Protein AF-A0A4Q2XJ49-F1 (afdb_monomer_lite)

Secondary structure (DSSP, 8-state):
---S-TTS-EEEEEEEETTEEEEEEEEEHHHHHHHHHTS-HHHHHHHHHHHHHH--HHHHHHHHHH-SSGGGGGSB-TTT--BGGG-SEEEEEEEE-TTS-B--SS-SEEEEHHHHHHHHHTS-HHHHHHHHHHHHHHS---SS----TTT-

Sequence (152 aa):
MPLLEVAAPWLVNKEIVRGECVLEYAICQPCRDDVTDRLSEESKESVRNFLEQEIDWEARMKEFMLAHELTDRFRACIACQTPREELTGFGLSALFDPGGGVVEGPLPLLICQPCIGRMTAQLSEKSRAVWRKFLEDHFEGPPGDSGLPGLM

Structure (mmCIF, N/CA/C/O backbone):
data_AF-A0A4Q2XJ49-F1
#
_entry.id   AF-A0A4Q2XJ49-F1
#
loop_
_atom_site.group_PDB
_atom_site.id
_atom_site.type_symbol
_atom_site.label_atom_id
_atom_site.label_alt_id
_atom_site.label_comp_id
_atom_site.label_asym_id
_atom_site.label_entity_id
_atom_site.label_seq_id
_atom_site.pdbx_PDB_ins_code
_atom_site.Cartn_x
_atom_site.Cartn_y
_atom_site.Cartn_z
_atom_site.occupancy
_atom_site.B_iso_or_equiv
_atom_site.auth_seq_id
_atom_site.auth_comp_id
_atom_site.auth_asym_id
_atom_site.auth_atom_id
_atom_site.pdbx_PDB_model_num
ATOM 1 N N . MET A 1 1 ? 5.842 -4.487 -23.781 1.00 45.25 1 MET A N 1
ATOM 2 C CA . MET A 1 1 ? 6.595 -3.337 -23.240 1.00 45.25 1 MET A CA 1
ATOM 3 C C . MET A 1 1 ? 7.592 -3.890 -22.225 1.00 45.25 1 MET A C 1
ATOM 5 O O . MET A 1 1 ? 7.131 -4.492 -21.264 1.00 45.25 1 MET A O 1
ATOM 9 N N . PRO A 1 2 ? 8.913 -3.863 -22.476 1.00 44.69 2 PRO A N 1
ATOM 10 C CA . PRO A 1 2 ? 9.874 -4.465 -21.557 1.00 44.69 2 PRO A CA 1
ATOM 11 C C . PRO A 1 2 ? 10.042 -3.574 -20.321 1.00 44.69 2 PRO A C 1
ATOM 13 O O . PRO A 1 2 ? 10.144 -2.355 -20.435 1.00 44.69 2 PRO A O 1
ATOM 16 N N . LEU A 1 3 ? 10.016 -4.204 -19.151 1.00 48.81 3 LEU A N 1
ATOM 17 C CA . LEU A 1 3 ? 10.170 -3.584 -17.838 1.00 48.81 3 LEU A CA 1
ATOM 18 C C . LEU A 1 3 ? 11.528 -2.861 -17.770 1.00 48.81 3 LEU A C 1
ATOM 20 O O . LEU A 1 3 ? 12.563 -3.486 -17.988 1.00 48.81 3 LEU A O 1
ATOM 24 N N . LEU A 1 4 ? 11.506 -1.545 -17.528 1.00 54.06 4 LEU A N 1
ATOM 25 C CA . LEU A 1 4 ? 12.652 -0.641 -17.715 1.00 54.06 4 LEU A CA 1
ATOM 26 C C . LEU A 1 4 ? 13.864 -0.949 -16.818 1.00 54.06 4 LEU A C 1
ATOM 28 O O . LEU A 1 4 ? 14.978 -0.637 -17.221 1.00 54.06 4 LEU A O 1
ATOM 32 N N . GLU A 1 5 ? 13.691 -1.634 -15.684 1.00 55.44 5 GLU A N 1
ATOM 33 C CA . GLU A 1 5 ? 14.800 -2.163 -14.882 1.00 55.44 5 GLU A CA 1
ATOM 34 C C . GLU A 1 5 ? 14.411 -3.475 -14.189 1.00 55.44 5 GLU A C 1
ATOM 36 O O . GLU A 1 5 ? 13.520 -3.522 -13.346 1.00 55.44 5 GLU A O 1
ATOM 41 N N . VAL A 1 6 ? 15.122 -4.555 -14.521 1.00 56.50 6 VAL A N 1
ATOM 42 C CA . VAL A 1 6 ? 14.905 -5.913 -13.980 1.00 56.50 6 VAL A CA 1
ATOM 43 C C . VAL A 1 6 ? 15.358 -6.033 -12.509 1.00 56.50 6 VAL A C 1
ATOM 45 O O . VAL A 1 6 ? 15.079 -7.030 -11.856 1.00 56.50 6 VAL A O 1
ATOM 48 N N . ALA A 1 7 ? 16.028 -5.010 -11.963 1.00 64.31 7 ALA A N 1
ATOM 49 C CA . ALA A 1 7 ? 16.643 -5.019 -10.633 1.00 64.31 7 ALA A CA 1
ATOM 50 C C . ALA A 1 7 ? 15.936 -4.133 -9.584 1.00 64.31 7 ALA A C 1
ATOM 52 O O . ALA A 1 7 ? 16.468 -3.956 -8.489 1.00 64.31 7 ALA A O 1
ATOM 53 N N . ALA A 1 8 ? 14.762 -3.571 -9.888 1.00 77.31 8 ALA A N 1
ATOM 54 C CA . ALA A 1 8 ? 14.005 -2.743 -8.947 1.00 77.31 8 ALA A CA 1
ATOM 55 C C . ALA A 1 8 ? 12.923 -3.552 -8.202 1.00 77.31 8 ALA A C 1
ATOM 57 O O . ALA A 1 8 ? 12.367 -4.485 -8.784 1.00 77.31 8 ALA A O 1
ATOM 58 N N . PRO A 1 9 ? 12.578 -3.199 -6.948 1.00 86.75 9 PRO A N 1
ATOM 59 C CA . PRO A 1 9 ? 11.399 -3.737 -6.279 1.00 86.75 9 PRO A CA 1
ATOM 60 C C . PRO A 1 9 ? 10.095 -3.394 -7.016 1.00 86.75 9 PRO A C 1
ATOM 62 O O . PRO A 1 9 ? 9.974 -2.335 -7.641 1.00 86.75 9 PRO A O 1
ATOM 65 N N . TRP A 1 10 ? 9.100 -4.268 -6.890 1.00 89.88 10 TRP A N 1
ATOM 66 C CA . TRP A 1 10 ? 7.802 -4.179 -7.557 1.00 89.88 10 TRP A CA 1
ATOM 67 C C . TRP A 1 10 ? 6.679 -4.060 -6.539 1.00 89.88 10 TRP A C 1
ATOM 69 O O . TRP A 1 10 ? 6.501 -4.943 -5.705 1.00 89.88 10 TRP A O 1
ATOM 79 N N . LEU A 1 11 ? 5.891 -2.992 -6.611 1.00 90.81 11 LEU A N 1
ATOM 80 C CA . LEU A 1 11 ? 4.656 -2.887 -5.844 1.00 90.81 11 LEU A CA 1
ATOM 81 C C . LEU A 1 11 ? 3.517 -3.486 -6.671 1.00 90.81 11 LEU A C 1
ATOM 83 O O . LEU A 1 11 ? 3.190 -2.973 -7.739 1.00 90.81 11 LEU A O 1
ATOM 87 N N . VAL A 1 12 ? 2.909 -4.552 -6.167 1.00 91.88 12 VAL A N 1
ATOM 88 C CA . VAL A 1 12 ? 1.727 -5.182 -6.755 1.00 91.88 12 VAL A CA 1
ATOM 89 C C . VAL A 1 12 ? 0.502 -4.726 -5.980 1.00 91.88 12 VAL A C 1
ATOM 91 O O . VAL A 1 12 ? 0.463 -4.857 -4.753 1.00 91.88 12 VAL A O 1
ATOM 94 N N . ASN A 1 13 ? -0.488 -4.207 -6.702 1.00 91.50 13 ASN A N 1
ATOM 95 C CA . ASN A 1 13 ? -1.783 -3.831 -6.156 1.00 91.50 13 ASN A CA 1
ATOM 96 C C . ASN A 1 13 ? -2.892 -4.661 -6.798 1.00 91.50 13 ASN A C 1
ATOM 98 O O . ASN A 1 13 ? -2.888 -4.883 -8.010 1.00 91.50 13 ASN A O 1
ATOM 102 N N . LYS A 1 14 ? -3.848 -5.091 -5.976 1.00 92.19 14 LYS A N 1
ATOM 103 C CA . LYS A 1 14 ? -5.096 -5.723 -6.413 1.00 92.19 14 LYS A CA 1
ATOM 104 C C . LYS A 1 14 ? -6.266 -4.998 -5.776 1.00 92.19 14 LYS A C 1
ATOM 106 O O . LYS A 1 14 ? -6.320 -4.910 -4.554 1.00 92.19 14 LYS A O 1
ATOM 111 N N . GLU A 1 15 ? -7.219 -4.569 -6.583 1.00 91.00 15 GLU A N 1
ATOM 112 C CA . GLU A 1 15 ? -8.482 -4.006 -6.123 1.00 91.00 15 GLU A CA 1
ATOM 113 C C . GLU A 1 15 ? -9.570 -5.069 -6.223 1.00 91.00 15 GLU A C 1
ATOM 115 O O . GLU A 1 15 ? -9.828 -5.623 -7.296 1.00 91.00 15 GLU A O 1
ATOM 120 N N . ILE A 1 16 ? -10.203 -5.369 -5.091 1.00 92.19 16 ILE A N 1
ATOM 121 C CA . ILE A 1 16 ? -11.263 -6.366 -4.985 1.00 92.19 16 ILE A CA 1
ATOM 122 C C . ILE A 1 16 ? -12.566 -5.654 -4.647 1.00 92.19 16 ILE A C 1
ATOM 124 O O . ILE A 1 16 ? -12.637 -4.925 -3.660 1.00 92.19 16 ILE A O 1
ATOM 128 N N . VAL A 1 17 ? -13.614 -5.901 -5.431 1.00 91.25 17 VAL A N 1
ATOM 129 C CA . VAL A 1 17 ? -14.963 -5.362 -5.224 1.00 91.25 17 VAL A CA 1
ATOM 130 C C . VAL A 1 17 ? -15.960 -6.509 -5.287 1.00 91.25 17 VAL A C 1
ATOM 132 O O . VAL A 1 17 ? -15.991 -7.270 -6.247 1.00 91.25 17 VAL A O 1
ATOM 135 N N . ARG A 1 18 ? -16.778 -6.657 -4.240 1.00 89.38 18 ARG A N 1
ATOM 136 C CA . ARG A 1 18 ? -17.800 -7.712 -4.101 1.00 89.38 18 ARG A CA 1
ATOM 137 C C . ARG A 1 18 ? -17.261 -9.128 -4.361 1.00 89.38 18 ARG A C 1
ATOM 139 O O . ARG A 1 18 ? -17.978 -9.986 -4.860 1.00 89.38 18 ARG A O 1
ATOM 146 N N . GLY A 1 19 ? -16.003 -9.364 -3.987 1.00 87.12 19 GLY A N 1
ATOM 147 C CA . GLY A 1 19 ? -15.325 -10.653 -4.140 1.00 87.12 19 GLY A CA 1
ATOM 148 C C . GLY A 1 19 ? -14.604 -10.858 -5.475 1.00 87.12 19 GLY A C 1
ATOM 149 O O . GLY A 1 19 ? -13.897 -11.853 -5.608 1.00 87.12 19 GLY A O 1
ATOM 150 N N . GLU A 1 20 ? -14.711 -9.930 -6.427 1.00 89.00 20 GLU A N 1
ATOM 151 C CA . GLU A 1 20 ? -14.029 -10.011 -7.723 1.00 89.00 20 GLU A CA 1
ATOM 152 C C . GLU A 1 20 ? -12.822 -9.073 -7.777 1.00 89.00 20 GLU A C 1
ATOM 154 O O . GLU A 1 20 ? -12.888 -7.941 -7.301 1.00 89.00 20 GLU A O 1
ATOM 159 N N . CYS A 1 21 ? -11.714 -9.539 -8.360 1.00 89.94 21 CYS A N 1
ATOM 160 C CA . CYS A 1 21 ? -10.559 -8.691 -8.650 1.00 89.94 21 CYS A CA 1
ATOM 161 C C . CYS A 1 21 ? -10.869 -7.861 -9.900 1.00 89.94 21 CYS A C 1
ATOM 163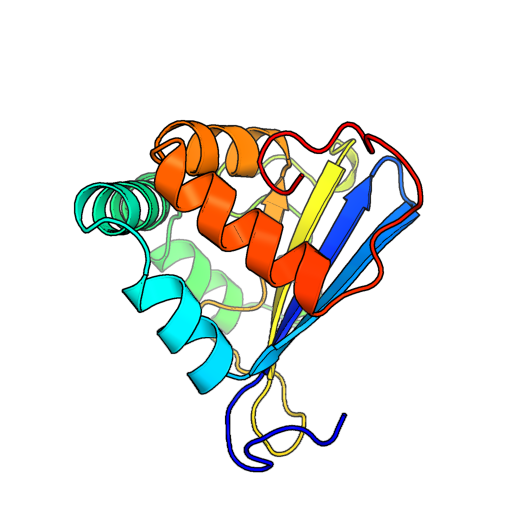 O O . CYS A 1 21 ? -10.937 -8.413 -10.998 1.00 89.94 21 CYS A O 1
ATOM 165 N N . VAL A 1 22 ? -11.089 -6.559 -9.725 1.00 87.31 22 VAL A N 1
ATOM 166 C CA . VAL A 1 22 ? -11.496 -5.651 -10.811 1.00 87.31 22 VAL A CA 1
ATOM 167 C C . VAL A 1 22 ? -10.313 -4.944 -11.462 1.00 87.31 22 VAL A C 1
ATOM 169 O O . VAL A 1 22 ? -10.416 -4.500 -12.602 1.00 87.31 22 VAL A O 1
ATOM 172 N N . LEU A 1 23 ? -9.189 -4.843 -10.752 1.00 85.81 23 LEU A N 1
ATOM 173 C CA . LEU A 1 23 ? -7.953 -4.266 -11.260 1.00 85.81 23 LEU A CA 1
ATOM 174 C C . LEU A 1 23 ? -6.764 -4.918 -10.552 1.00 85.81 23 LEU A C 1
ATOM 176 O O . LEU A 1 23 ? -6.732 -5.005 -9.326 1.00 85.81 23 LEU A O 1
ATOM 180 N N . GLU A 1 24 ? -5.770 -5.342 -11.323 1.00 89.38 24 GLU A N 1
ATOM 181 C CA . GLU A 1 24 ? -4.490 -5.815 -10.810 1.00 89.38 24 GLU A CA 1
ATOM 182 C C . GLU A 1 24 ? -3.370 -5.206 -11.641 1.00 89.38 24 GLU A C 1
ATOM 184 O O . GLU A 1 24 ? -3.383 -5.284 -12.869 1.00 89.38 24 GLU A O 1
ATOM 189 N N . TYR A 1 25 ? -2.396 -4.599 -10.972 1.00 87.88 25 TYR A N 1
ATOM 190 C CA . TYR A 1 25 ? -1.237 -4.024 -11.638 1.00 87.88 25 TYR A CA 1
ATOM 191 C C . TYR A 1 25 ? 0.015 -4.136 -10.777 1.00 87.88 25 TYR A C 1
ATOM 193 O O . TYR A 1 25 ? -0.035 -4.154 -9.546 1.00 87.88 25 TYR A O 1
ATOM 201 N N . ALA A 1 26 ? 1.159 -4.176 -11.453 1.00 89.69 26 ALA A N 1
ATOM 202 C CA . ALA A 1 26 ? 2.473 -4.119 -10.838 1.00 89.69 26 ALA A CA 1
ATOM 203 C C . ALA A 1 26 ? 3.204 -2.875 -11.340 1.00 89.69 26 ALA A C 1
ATOM 205 O O . ALA A 1 26 ? 3.259 -2.621 -12.543 1.00 89.69 26 ALA A O 1
ATOM 206 N N . ILE A 1 27 ? 3.778 -2.107 -10.418 1.00 88.62 27 ILE A N 1
ATOM 207 C CA . ILE A 1 27 ? 4.557 -0.909 -10.723 1.00 88.62 27 ILE A CA 1
ATOM 208 C C . ILE A 1 27 ? 5.976 -1.060 -10.175 1.00 88.62 27 ILE A C 1
ATOM 210 O O . ILE A 1 27 ? 6.176 -1.430 -9.017 1.00 88.62 27 ILE A O 1
ATOM 214 N N . CYS A 1 28 ? 6.967 -0.782 -11.022 1.00 88.94 28 CYS A N 1
ATOM 215 C CA . CYS A 1 28 ? 8.370 -0.770 -10.621 1.00 88.94 28 CYS A CA 1
ATOM 216 C C . CYS A 1 28 ? 8.642 0.412 -9.681 1.00 88.94 28 CYS A C 1
ATOM 218 O O . CYS A 1 28 ? 8.004 1.456 -9.823 1.00 88.94 28 CYS A O 1
ATOM 220 N N . GLN A 1 29 ? 9.592 0.296 -8.752 1.00 86.12 29 GLN A N 1
ATOM 221 C CA . GLN A 1 29 ? 9.934 1.412 -7.865 1.00 86.12 29 GLN A CA 1
ATOM 222 C C . GLN A 1 29 ? 10.267 2.714 -8.634 1.00 86.12 29 GLN A C 1
ATOM 224 O O . GLN A 1 29 ? 9.614 3.712 -8.343 1.00 86.12 29 GLN A O 1
ATOM 229 N N . PRO A 1 30 ? 11.137 2.729 -9.668 1.00 86.94 30 PRO A N 1
ATOM 230 C CA . PRO A 1 30 ? 11.384 3.939 -10.464 1.00 86.94 30 PRO A CA 1
ATOM 231 C C . PRO A 1 30 ? 10.120 4.534 -11.100 1.00 86.94 30 PRO A C 1
ATOM 233 O O . PRO A 1 30 ? 9.932 5.745 -11.122 1.00 86.94 30 PRO A O 1
ATOM 236 N N . CYS A 1 31 ? 9.224 3.673 -11.586 1.00 86.88 31 CYS A N 1
ATOM 237 C CA . CYS A 1 31 ? 7.957 4.056 -12.196 1.00 86.88 31 CYS A CA 1
ATOM 238 C C . CYS A 1 31 ? 7.045 4.733 -11.161 1.00 86.88 31 CYS A C 1
ATOM 240 O O . CYS A 1 31 ? 6.400 5.738 -11.442 1.00 86.88 31 CYS A O 1
ATOM 242 N N . ARG A 1 32 ? 6.997 4.183 -9.941 1.00 85.62 32 ARG A N 1
ATOM 243 C CA . ARG A 1 32 ? 6.237 4.749 -8.822 1.00 85.62 32 ARG A CA 1
ATOM 244 C C . ARG A 1 32 ? 6.821 6.083 -8.381 1.00 85.62 32 ARG A C 1
ATOM 246 O O . ARG A 1 32 ? 6.056 7.002 -8.092 1.00 85.62 32 ARG A O 1
ATOM 253 N N . ASP A 1 33 ? 8.141 6.172 -8.315 1.00 86.44 33 ASP A N 1
ATOM 254 C CA . ASP A 1 33 ? 8.845 7.371 -7.879 1.00 86.44 33 ASP A CA 1
ATOM 255 C C . ASP A 1 33 ? 8.626 8.513 -8.897 1.00 86.44 33 ASP A C 1
ATOM 257 O O . ASP A 1 33 ? 8.225 9.596 -8.482 1.00 86.44 33 ASP A O 1
ATOM 261 N N . ASP A 1 34 ? 8.689 8.250 -10.213 1.00 87.38 34 ASP A N 1
ATOM 262 C CA . ASP A 1 34 ? 8.349 9.233 -11.268 1.00 87.38 34 ASP A CA 1
ATOM 263 C C . ASP A 1 34 ? 6.922 9.785 -11.128 1.00 87.38 34 ASP A C 1
ATOM 265 O O . ASP A 1 34 ? 6.686 10.997 -11.157 1.00 87.38 34 ASP A O 1
ATOM 269 N N . VAL A 1 35 ? 5.943 8.899 -10.926 1.00 84.44 35 VAL A N 1
ATOM 270 C CA . VAL A 1 35 ? 4.547 9.317 -10.741 1.00 84.44 35 VAL A CA 1
ATOM 271 C C . VAL A 1 35 ? 4.389 10.116 -9.452 1.00 84.44 35 VAL A C 1
ATOM 273 O O . VAL A 1 35 ? 3.686 11.128 -9.441 1.00 84.44 35 VAL A O 1
ATOM 276 N N . THR A 1 36 ? 5.058 9.688 -8.380 1.00 84.31 36 THR A N 1
ATOM 277 C CA . THR A 1 36 ? 5.034 10.371 -7.083 1.00 84.31 36 THR A CA 1
ATOM 278 C C . THR A 1 36 ? 5.637 11.767 -7.195 1.00 84.31 36 THR A C 1
ATOM 280 O O . THR A 1 36 ? 5.045 12.717 -6.689 1.00 84.31 36 THR A O 1
ATOM 283 N N . ASP A 1 37 ? 6.745 11.936 -7.914 1.00 87.25 37 ASP A N 1
ATOM 284 C CA . ASP A 1 37 ? 7.408 13.227 -8.117 1.00 87.25 37 ASP A CA 1
ATOM 285 C C . ASP A 1 37 ? 6.540 14.244 -8.861 1.00 87.25 37 ASP A C 1
ATOM 287 O O . ASP A 1 37 ? 6.668 15.451 -8.651 1.00 87.25 37 ASP A O 1
ATOM 291 N N . ARG A 1 38 ? 5.593 13.764 -9.670 1.00 86.69 38 ARG A N 1
ATOM 292 C CA . ARG A 1 38 ? 4.617 14.590 -10.390 1.00 86.69 38 ARG A CA 1
ATOM 293 C C . ARG A 1 38 ? 3.418 15.014 -9.529 1.00 86.69 38 ARG A C 1
ATOM 295 O O . ARG A 1 38 ? 2.643 15.871 -9.969 1.00 86.69 38 ARG A O 1
AT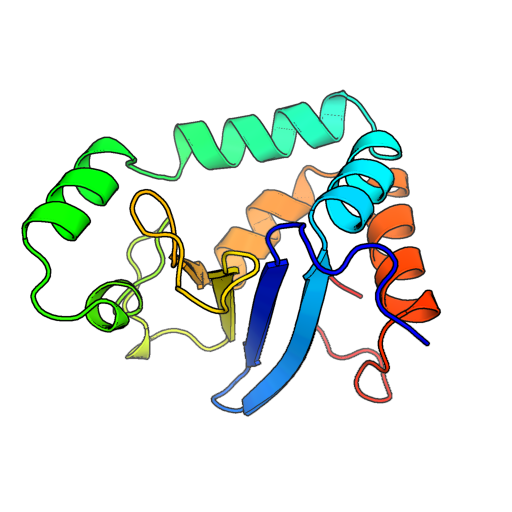OM 302 N N . LEU A 1 39 ? 3.246 14.442 -8.333 1.00 85.38 39 LEU A N 1
ATOM 303 C CA . LEU A 1 39 ? 2.229 14.865 -7.363 1.00 85.38 39 LEU A CA 1
ATOM 304 C C . LEU A 1 39 ? 2.638 16.178 -6.686 1.00 85.38 39 LEU A C 1
ATOM 306 O O . LEU A 1 39 ? 3.822 16.469 -6.528 1.00 85.38 39 LEU A O 1
ATOM 310 N N . SER A 1 40 ? 1.657 16.975 -6.250 1.00 86.75 40 SER A N 1
ATOM 311 C CA . SER A 1 40 ? 1.961 18.158 -5.435 1.00 86.75 40 SER A CA 1
ATOM 312 C C . SER A 1 40 ? 2.517 17.763 -4.063 1.00 86.75 40 SER A C 1
ATOM 314 O O . SER A 1 40 ? 2.114 16.744 -3.501 1.00 86.75 40 SER A O 1
ATOM 316 N N . GLU A 1 41 ? 3.387 18.601 -3.492 1.00 87.56 41 GLU A N 1
ATOM 317 C CA . GLU A 1 41 ? 3.927 18.388 -2.138 1.00 87.56 41 GLU A CA 1
ATOM 318 C C . GLU A 1 41 ? 2.816 18.268 -1.088 1.00 87.56 41 GLU A C 1
ATOM 320 O O . GLU A 1 41 ? 2.849 17.360 -0.267 1.00 87.56 41 GLU A O 1
ATOM 325 N N . GLU A 1 42 ? 1.765 19.086 -1.198 1.00 85.94 42 GLU A N 1
ATOM 326 C CA . GLU A 1 42 ? 0.569 18.992 -0.350 1.00 85.94 42 GLU A CA 1
ATOM 327 C C . GLU A 1 42 ? -0.092 17.607 -0.435 1.00 85.94 42 GLU A C 1
ATOM 329 O O . GLU A 1 42 ? -0.434 17.014 0.579 1.00 85.94 42 GLU A O 1
ATOM 334 N N . SER A 1 43 ? -0.218 17.036 -1.638 1.00 84.62 43 SER A N 1
ATOM 335 C CA . SER A 1 43 ? -0.785 15.692 -1.808 1.00 84.62 43 SER A CA 1
ATOM 336 C C . SER A 1 43 ? 0.115 14.600 -1.226 1.00 84.62 43 SER A C 1
ATOM 338 O O . SER A 1 43 ? -0.394 13.646 -0.638 1.00 84.62 43 SER A O 1
ATOM 340 N N . LYS A 1 44 ? 1.442 14.734 -1.361 1.00 85.94 44 LYS A N 1
ATOM 341 C CA . LYS A 1 44 ? 2.407 13.819 -0.728 1.00 85.94 44 LYS A CA 1
ATOM 342 C C . LYS A 1 44 ? 2.300 13.887 0.797 1.00 85.94 44 LYS A C 1
ATOM 344 O O . LYS A 1 44 ? 2.328 12.850 1.459 1.00 85.94 44 LYS A O 1
ATOM 349 N N . GLU A 1 45 ? 2.156 15.090 1.345 1.00 88.50 45 GLU A N 1
ATOM 350 C CA . GLU A 1 45 ? 1.980 15.329 2.776 1.00 88.50 45 GLU A CA 1
ATOM 351 C C . GLU A 1 45 ? 0.652 14.756 3.287 1.00 88.50 45 GLU A C 1
ATOM 353 O O . GLU A 1 45 ? 0.652 14.043 4.285 1.00 88.50 45 GLU A O 1
ATOM 358 N N . SER A 1 46 ? -0.460 14.949 2.572 1.00 87.31 46 SER A N 1
ATOM 359 C CA . SER A 1 46 ? -1.757 14.364 2.938 1.00 87.31 46 SER A CA 1
ATOM 360 C C . SER A 1 46 ? -1.722 12.838 3.029 1.00 87.31 46 SER A C 1
ATOM 362 O O . SER A 1 46 ? -2.221 12.263 3.996 1.00 87.31 46 SER A O 1
ATOM 364 N N . VAL A 1 47 ? -1.105 12.165 2.050 1.00 85.56 47 VAL A N 1
ATOM 365 C CA . VAL A 1 47 ? -0.967 10.698 2.077 1.00 85.56 47 VAL A CA 1
ATOM 366 C C . VAL A 1 47 ? -0.098 10.263 3.251 1.00 85.56 47 VAL A C 1
ATOM 368 O O . VAL A 1 47 ? -0.464 9.335 3.967 1.00 85.56 47 VAL A O 1
ATOM 371 N N . ARG A 1 48 ? 1.027 10.949 3.484 1.00 86.56 48 ARG A N 1
ATOM 372 C CA . ARG A 1 48 ? 1.909 10.667 4.623 1.00 86.56 48 ARG A CA 1
ATOM 373 C C . ARG A 1 48 ? 1.169 10.820 5.951 1.00 86.56 48 ARG A C 1
ATOM 375 O O . ARG A 1 48 ? 1.216 9.906 6.764 1.00 86.56 48 ARG A O 1
ATOM 382 N N . ASN A 1 49 ? 0.426 11.910 6.125 1.00 88.44 49 ASN A N 1
ATOM 383 C CA . ASN A 1 49 ? -0.351 12.173 7.334 1.00 88.44 49 ASN A CA 1
ATOM 384 C C . ASN A 1 49 ? -1.412 11.096 7.572 1.00 88.44 49 ASN A C 1
ATOM 386 O O . ASN A 1 49 ? -1.552 10.625 8.696 1.00 88.44 49 ASN A O 1
ATOM 390 N N . PHE A 1 50 ? -2.122 10.660 6.526 1.00 89.00 50 PHE A N 1
ATOM 391 C CA . PHE A 1 50 ? -3.070 9.551 6.640 1.00 89.00 50 PHE A CA 1
ATOM 392 C C . PHE A 1 50 ? -2.373 8.271 7.119 1.00 89.00 50 PHE A C 1
ATOM 394 O O . PHE A 1 50 ? -2.824 7.636 8.067 1.00 89.00 50 PHE A O 1
ATOM 401 N N . LEU A 1 51 ? -1.254 7.907 6.488 1.00 86.94 51 LEU A N 1
ATOM 402 C CA . LEU A 1 51 ? -0.491 6.712 6.844 1.00 86.94 51 LEU A CA 1
ATOM 403 C C . LEU A 1 51 ? 0.058 6.779 8.275 1.00 86.94 51 LEU A C 1
ATOM 405 O O . LEU A 1 51 ? 0.061 5.770 8.967 1.00 86.94 51 LEU A O 1
ATOM 409 N N . GLU A 1 52 ? 0.521 7.937 8.734 1.00 89.38 52 GLU A N 1
ATOM 410 C CA . GLU A 1 52 ? 1.069 8.105 10.085 1.00 89.38 52 GLU A CA 1
ATOM 411 C C . GLU A 1 52 ? -0.013 8.129 11.174 1.00 89.38 52 GLU A C 1
ATOM 413 O O . GLU A 1 52 ? 0.234 7.656 12.280 1.00 89.38 52 GLU A O 1
ATOM 418 N N . GLN A 1 53 ? -1.200 8.665 10.879 1.00 90.94 53 GLN A N 1
ATOM 419 C CA . GLN A 1 53 ? -2.271 8.843 11.868 1.00 90.94 53 GLN A CA 1
ATOM 420 C C . GLN A 1 53 ? -3.228 7.654 11.952 1.00 90.94 53 GLN A C 1
ATOM 422 O O . GLN A 1 53 ? -3.736 7.351 13.029 1.00 90.94 53 GLN A O 1
ATOM 427 N N . GLU A 1 54 ? -3.505 6.999 10.825 1.00 91.12 54 GLU A N 1
ATOM 428 C CA . GLU A 1 54 ? -4.552 5.976 10.742 1.00 91.12 54 GLU A CA 1
ATOM 429 C C . GLU A 1 54 ? -3.991 4.557 10.847 1.00 91.12 54 GLU A C 1
ATOM 431 O O . GLU A 1 54 ? -4.759 3.621 11.048 1.00 91.12 54 GLU A O 1
ATOM 436 N N . ILE A 1 55 ? -2.674 4.369 10.708 1.00 90.50 55 ILE A N 1
ATOM 437 C CA . ILE A 1 55 ? -2.037 3.051 10.793 1.00 90.50 55 ILE A CA 1
ATOM 438 C C . ILE A 1 55 ? -1.193 2.961 12.059 1.00 90.50 55 ILE A C 1
ATOM 440 O O . ILE A 1 55 ? -0.220 3.691 12.240 1.00 90.50 55 ILE A O 1
ATOM 444 N N . ASP A 1 56 ? -1.516 1.981 12.901 1.00 91.12 56 ASP A N 1
ATOM 445 C CA . ASP A 1 56 ? -0.669 1.599 14.027 1.00 91.12 56 ASP A CA 1
ATOM 446 C C . ASP A 1 56 ? 0.519 0.756 13.530 1.00 91.12 56 ASP A C 1
ATOM 448 O O . ASP A 1 56 ? 0.463 -0.474 13.434 1.00 91.12 56 ASP A O 1
ATOM 452 N N . TRP A 1 57 ? 1.613 1.435 13.181 1.00 89.44 57 TRP A N 1
ATOM 453 C CA . TRP A 1 57 ? 2.846 0.802 12.705 1.00 89.44 57 TRP A CA 1
ATOM 454 C C . TRP A 1 57 ? 3.536 -0.057 13.769 1.00 89.44 57 TRP A C 1
ATOM 456 O O . TRP A 1 57 ? 4.235 -1.015 13.429 1.00 89.44 57 TRP A O 1
ATOM 466 N N . GLU A 1 58 ? 3.343 0.246 15.052 1.00 89.62 58 GLU A N 1
ATOM 467 C CA . GLU A 1 58 ? 3.931 -0.544 16.129 1.00 89.62 58 GLU A CA 1
ATOM 468 C C . GLU A 1 58 ? 3.198 -1.882 16.266 1.00 89.62 58 GLU A C 1
ATOM 470 O O . GLU A 1 58 ? 3.837 -2.941 16.278 1.00 89.62 58 GLU A O 1
ATOM 475 N N . ALA A 1 59 ? 1.862 -1.856 16.299 1.00 87.75 59 ALA A N 1
ATOM 476 C CA . ALA A 1 59 ? 1.039 -3.060 16.240 1.00 87.75 59 ALA A CA 1
ATOM 477 C C . ALA A 1 59 ? 1.340 -3.857 14.969 1.00 87.75 59 ALA A C 1
ATOM 479 O O . ALA A 1 59 ? 1.526 -5.072 15.033 1.00 87.75 59 ALA A O 1
ATOM 480 N N . ARG A 1 60 ? 1.518 -3.169 13.836 1.00 88.19 60 ARG A N 1
ATOM 481 C CA . ARG A 1 60 ? 1.860 -3.797 12.560 1.00 88.19 60 ARG A CA 1
ATOM 482 C C . ARG A 1 60 ? 3.141 -4.619 12.616 1.00 88.19 60 ARG A C 1
ATOM 484 O O . ARG A 1 60 ? 3.176 -5.742 12.111 1.00 88.19 60 ARG A O 1
ATOM 491 N N . MET A 1 61 ? 4.190 -4.063 13.213 1.00 87.75 61 MET A N 1
ATOM 492 C CA . MET A 1 61 ? 5.467 -4.756 13.365 1.00 87.75 61 MET A CA 1
ATOM 493 C C . MET A 1 61 ? 5.370 -5.907 14.372 1.00 87.75 61 MET A C 1
ATOM 495 O O . MET A 1 61 ? 5.983 -6.952 14.161 1.00 87.75 61 MET A O 1
ATOM 499 N N . LYS A 1 62 ? 4.570 -5.760 15.436 1.00 87.38 62 LYS A N 1
ATOM 500 C CA . LYS A 1 62 ? 4.303 -6.850 16.391 1.00 87.38 62 LYS A CA 1
ATOM 501 C C . LYS A 1 62 ? 3.560 -8.011 15.739 1.00 87.38 62 LYS A C 1
ATOM 503 O O . LYS A 1 62 ? 3.961 -9.153 15.931 1.00 87.38 62 LYS A O 1
ATOM 508 N N . GLU A 1 63 ? 2.530 -7.731 14.943 1.00 84.56 63 GLU A N 1
ATOM 509 C CA . GLU A 1 63 ? 1.830 -8.747 14.154 1.00 84.56 63 GLU A CA 1
ATOM 510 C C . GLU A 1 63 ? 2.794 -9.495 13.245 1.00 84.56 63 GLU A C 1
ATOM 512 O O . GLU A 1 63 ? 2.757 -10.716 13.210 1.00 84.56 63 GLU A O 1
ATOM 517 N N . PHE A 1 64 ? 3.687 -8.782 12.553 1.00 84.00 64 PHE A N 1
ATOM 518 C CA . PHE A 1 64 ? 4.683 -9.411 11.693 1.00 84.00 64 PHE A CA 1
ATOM 519 C C . PHE A 1 64 ? 5.582 -10.395 12.459 1.00 84.00 64 PHE A C 1
ATOM 521 O O . PHE A 1 64 ? 5.798 -11.506 11.991 1.00 84.00 64 PHE A O 1
ATOM 528 N N . MET A 1 65 ? 6.048 -10.031 13.657 1.00 84.06 65 MET A N 1
ATOM 529 C CA . MET A 1 65 ? 6.886 -10.914 14.481 1.00 84.06 65 MET A CA 1
ATOM 530 C C . MET A 1 65 ? 6.142 -12.138 15.042 1.00 84.06 65 MET A C 1
ATOM 532 O O . MET A 1 65 ? 6.787 -13.108 15.436 1.00 84.06 65 MET A O 1
ATOM 536 N N . LEU A 1 66 ? 4.809 -12.085 15.133 1.00 83.88 66 LEU A N 1
ATOM 537 C CA . LEU A 1 66 ? 3.969 -13.131 15.732 1.00 83.88 66 LEU A CA 1
ATOM 538 C C . LEU A 1 66 ? 3.185 -13.956 14.698 1.00 83.88 66 LEU A C 1
ATOM 540 O O . LEU A 1 66 ? 2.661 -15.026 15.027 1.00 83.88 66 LEU A O 1
ATOM 544 N N . ALA A 1 67 ? 3.062 -13.457 13.469 1.00 79.75 67 ALA A N 1
ATOM 545 C CA . ALA A 1 67 ? 2.315 -14.098 12.401 1.00 79.75 67 ALA A CA 1
ATOM 546 C C . ALA A 1 67 ? 2.989 -15.410 11.995 1.00 79.75 67 ALA A C 1
ATOM 548 O O . ALA A 1 67 ? 4.191 -15.462 11.751 1.00 79.75 67 ALA A O 1
ATOM 549 N N . HIS A 1 68 ? 2.187 -16.470 11.906 1.00 78.88 68 HIS A N 1
ATOM 550 C CA . HIS A 1 68 ? 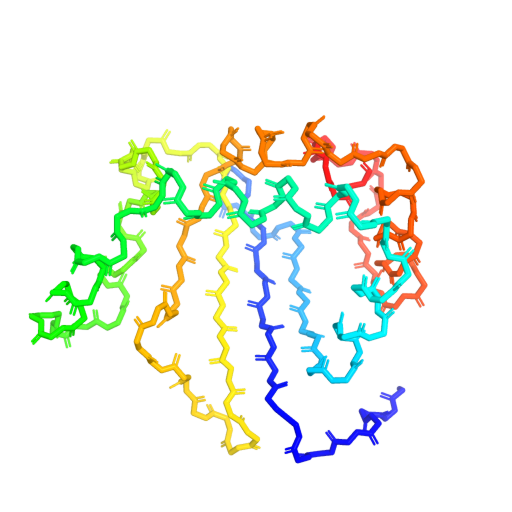2.648 -17.748 11.362 1.00 78.88 68 HIS A CA 1
ATOM 551 C C . HIS A 1 68 ? 2.601 -17.734 9.832 1.00 78.88 68 HIS A C 1
ATOM 553 O O . HIS A 1 68 ? 3.478 -18.294 9.188 1.00 78.88 68 HIS A O 1
ATOM 559 N N . GLU A 1 69 ? 1.601 -17.052 9.263 1.00 85.06 69 GLU A N 1
ATOM 560 C CA . GLU A 1 69 ? 1.392 -16.931 7.824 1.00 85.06 69 GLU A CA 1
ATOM 561 C C . GLU A 1 69 ? 1.237 -15.459 7.433 1.00 85.06 69 GLU A C 1
ATOM 563 O O . GLU A 1 69 ? 0.466 -14.713 8.045 1.00 85.06 69 GLU A O 1
ATOM 568 N N . LEU A 1 70 ? 1.902 -15.032 6.355 1.00 82.44 70 LEU A N 1
ATOM 569 C CA . LEU A 1 70 ? 1.785 -13.656 5.854 1.00 82.44 70 LEU A CA 1
ATOM 570 C C . LEU A 1 70 ? 0.350 -13.294 5.463 1.00 82.44 70 LEU A C 1
ATOM 572 O O . LEU A 1 70 ? -0.020 -12.127 5.523 1.00 82.44 70 LEU A O 1
ATOM 576 N N . THR A 1 71 ? -0.479 -14.267 5.085 1.00 85.75 71 THR A N 1
ATOM 577 C CA . THR A 1 71 ? -1.879 -14.032 4.706 1.00 85.75 71 THR A CA 1
ATOM 578 C C . THR A 1 71 ? -2.759 -13.597 5.871 1.00 85.75 71 THR A C 1
ATOM 580 O O . THR A 1 71 ? -3.796 -12.974 5.640 1.00 85.75 71 THR A O 1
ATOM 583 N N . ASP A 1 72 ? -2.350 -13.851 7.119 1.00 87.88 72 ASP A N 1
ATOM 584 C CA . ASP A 1 72 ? -3.079 -13.388 8.307 1.00 87.88 72 ASP A CA 1
ATOM 585 C C . ASP A 1 72 ? -3.168 -11.860 8.364 1.00 87.88 72 ASP A C 1
ATOM 587 O O . ASP A 1 72 ? -4.115 -11.290 8.904 1.00 87.88 72 ASP A O 1
ATOM 591 N N . ARG A 1 73 ? -2.237 -11.190 7.686 1.00 86.81 73 ARG A N 1
ATOM 592 C CA . ARG A 1 73 ? -2.178 -9.739 7.508 1.00 86.81 73 ARG A CA 1
ATOM 593 C C . ARG A 1 73 ? -3.307 -9.167 6.651 1.00 86.81 73 ARG A C 1
ATOM 595 O O . ARG A 1 73 ? -3.438 -7.949 6.575 1.00 86.81 73 ARG A O 1
ATOM 602 N N . PHE A 1 74 ? -4.088 -10.022 5.996 1.00 91.94 74 PHE A N 1
ATOM 603 C CA . PHE A 1 74 ? -5.241 -9.643 5.182 1.00 91.94 74 PHE A CA 1
ATOM 604 C C . PHE A 1 74 ? -6.577 -9.916 5.879 1.00 91.94 74 PHE A C 1
ATOM 606 O O . PHE A 1 74 ? -7.616 -9.870 5.225 1.00 91.94 74 PHE A O 1
ATOM 613 N N . ARG A 1 75 ? -6.579 -10.233 7.181 1.00 92.50 75 ARG A N 1
ATOM 614 C CA . ARG A 1 75 ? -7.813 -10.506 7.938 1.00 92.50 75 ARG A CA 1
ATOM 615 C C . ARG A 1 75 ? -8.642 -9.254 8.219 1.00 92.50 75 ARG A C 1
ATOM 617 O O . ARG A 1 75 ? -9.847 -9.366 8.390 1.00 92.50 75 ARG A O 1
ATOM 624 N N . ALA A 1 76 ? -8.024 -8.076 8.250 1.00 94.12 76 ALA A N 1
ATOM 625 C CA . ALA A 1 76 ? -8.711 -6.819 8.517 1.00 94.12 76 ALA A CA 1
ATOM 626 C C . ALA A 1 76 ? -8.052 -5.648 7.780 1.00 94.12 76 ALA A C 1
ATOM 628 O O . ALA A 1 76 ? -6.909 -5.735 7.326 1.00 94.12 76 ALA A O 1
ATOM 629 N N . CYS A 1 77 ? -8.787 -4.543 7.659 1.00 95.25 77 CYS A N 1
ATOM 630 C CA . CYS A 1 77 ? -8.245 -3.284 7.161 1.00 95.25 77 CYS A CA 1
ATOM 631 C C . CYS A 1 77 ? -7.157 -2.755 8.103 1.00 95.25 77 CYS A C 1
ATOM 633 O O . CYS A 1 77 ? -7.417 -2.554 9.285 1.00 95.25 77 CYS A O 1
ATOM 635 N N . ILE A 1 78 ? -5.981 -2.434 7.563 1.00 94.44 78 ILE A N 1
ATOM 636 C CA . ILE A 1 78 ? -4.848 -1.912 8.338 1.00 94.44 78 ILE A CA 1
ATOM 637 C C . ILE A 1 78 ? -5.171 -0.604 9.080 1.00 94.44 78 ILE A C 1
ATOM 639 O O . ILE A 1 78 ? -4.623 -0.364 10.150 1.00 94.44 78 ILE A O 1
ATOM 643 N N . ALA A 1 79 ? -6.076 0.216 8.532 1.00 94.00 79 ALA A N 1
ATOM 644 C CA . ALA A 1 79 ? -6.414 1.527 9.082 1.00 94.00 79 ALA A CA 1
ATOM 645 C C . ALA A 1 79 ? -7.591 1.486 10.073 1.00 94.00 79 ALA A C 1
ATOM 647 O O . ALA A 1 79 ? -7.490 1.952 11.199 1.00 94.00 79 ALA A O 1
ATOM 648 N N . CYS A 1 80 ? -8.734 0.912 9.679 1.00 94.62 80 CYS A N 1
ATOM 649 C CA . CYS A 1 80 ? -9.947 0.924 10.513 1.00 94.62 80 CYS A CA 1
ATOM 650 C C . CYS A 1 80 ? -10.247 -0.401 11.222 1.00 94.62 80 CYS A C 1
ATOM 652 O O . CYS A 1 80 ? -11.264 -0.495 11.903 1.00 94.62 80 CYS A O 1
ATOM 654 N N . GLN A 1 81 ? -9.412 -1.427 11.030 1.00 94.88 81 GLN A N 1
ATOM 655 C CA . GLN A 1 81 ? -9.531 -2.749 11.658 1.00 94.88 81 GLN A CA 1
ATOM 656 C C . GLN A 1 81 ? -10.843 -3.500 11.361 1.00 94.88 81 GLN A C 1
ATOM 658 O O . GLN A 1 81 ? -11.127 -4.526 11.972 1.00 94.88 81 GLN A O 1
ATOM 663 N N . THR A 1 82 ? -11.633 -3.041 10.384 1.00 96.19 82 THR A N 1
ATOM 664 C CA . THR A 1 82 ? -12.825 -3.764 9.923 1.00 96.19 82 THR A CA 1
ATOM 665 C C . THR A 1 82 ? -12.414 -5.122 9.337 1.00 96.19 82 THR A C 1
ATOM 667 O O . THR A 1 82 ? -11.538 -5.135 8.459 1.00 96.19 82 THR A O 1
ATOM 670 N N . PRO A 1 83 ? -13.024 -6.239 9.782 1.00 96.25 83 PRO A N 1
ATOM 671 C CA . PRO A 1 83 ? -12.731 -7.575 9.271 1.00 96.25 83 PRO A CA 1
ATOM 672 C C . PRO A 1 83 ? -12.986 -7.684 7.771 1.00 96.25 83 PRO A C 1
ATOM 674 O O . PRO A 1 83 ? -13.944 -7.108 7.253 1.00 96.25 83 PRO A O 1
ATOM 677 N N . ARG A 1 84 ? -12.148 -8.445 7.064 1.00 94.25 84 ARG A N 1
ATOM 678 C CA . ARG A 1 84 ? -12.220 -8.618 5.607 1.00 94.25 84 ARG A CA 1
ATOM 679 C C . ARG A 1 84 ? -13.576 -9.158 5.152 1.00 94.25 84 ARG A C 1
ATOM 681 O O . ARG A 1 84 ? -14.037 -8.789 4.077 1.00 94.25 84 ARG A O 1
ATOM 688 N N . GLU A 1 85 ? -14.206 -10.009 5.951 1.00 94.19 85 GLU A N 1
ATOM 689 C CA . GLU A 1 85 ? -15.500 -10.632 5.662 1.00 94.19 85 GLU A CA 1
ATOM 690 C C . GLU A 1 85 ? -16.650 -9.613 5.612 1.00 94.19 85 GLU A C 1
ATOM 692 O O . GLU A 1 85 ? -17.666 -9.861 4.967 1.00 94.19 85 GLU A O 1
ATOM 697 N N . GLU A 1 86 ? -16.482 -8.456 6.256 1.00 94.94 86 GLU A N 1
ATOM 698 C CA . GLU A 1 86 ? -17.458 -7.360 6.272 1.00 94.94 86 GLU A CA 1
ATOM 699 C C . GLU A 1 86 ? -17.210 -6.335 5.151 1.00 94.94 86 GLU A C 1
ATOM 701 O O . GLU A 1 86 ? -18.009 -5.417 4.946 1.00 94.94 86 GLU A O 1
ATOM 706 N N . LEU A 1 87 ? -16.105 -6.467 4.406 1.00 93.88 87 LEU A N 1
ATOM 707 C CA . LEU A 1 87 ? -15.719 -5.512 3.373 1.00 93.88 87 LEU A CA 1
ATOM 708 C C . LEU A 1 87 ? -16.384 -5.828 2.036 1.00 93.88 87 LEU A C 1
ATOM 710 O O . LEU A 1 87 ? -16.221 -6.900 1.458 1.00 93.88 87 LEU A O 1
ATOM 714 N N . THR A 1 88 ? -17.062 -4.829 1.479 1.00 91.31 88 THR A N 1
ATOM 715 C CA . THR A 1 88 ? -17.599 -4.884 0.114 1.00 91.31 88 THR A CA 1
ATOM 716 C C . THR A 1 88 ? -16.562 -4.523 -0.947 1.00 91.31 88 THR A C 1
ATOM 718 O O . THR A 1 88 ? -16.751 -4.877 -2.109 1.00 91.31 88 THR A O 1
ATOM 721 N N . GLY A 1 89 ? -15.472 -3.853 -0.563 1.00 93.19 89 GLY A N 1
ATOM 722 C CA . GLY A 1 89 ? -14.357 -3.528 -1.444 1.00 93.19 89 GLY A CA 1
ATOM 723 C C . GLY A 1 89 ? -13.087 -3.152 -0.680 1.00 93.19 89 GLY A C 1
ATOM 724 O O . GLY A 1 89 ? -13.153 -2.520 0.383 1.00 93.19 89 GLY A O 1
ATOM 725 N N . PHE A 1 90 ? -11.930 -3.567 -1.193 1.00 95.44 90 PHE A N 1
ATOM 726 C CA . PHE A 1 90 ? -10.621 -3.320 -0.588 1.00 95.44 90 PHE A CA 1
ATOM 727 C C . PHE A 1 90 ? -9.473 -3.487 -1.589 1.00 95.44 90 PHE A C 1
ATOM 729 O O . PHE A 1 90 ? -9.559 -4.289 -2.517 1.00 95.44 90 PHE A O 1
ATOM 736 N N . GLY A 1 91 ? -8.382 -2.773 -1.326 1.00 94.31 91 GLY A N 1
ATOM 737 C CA . GLY A 1 91 ? -7.109 -2.917 -2.017 1.00 94.31 91 GLY A CA 1
ATOM 738 C C . GLY A 1 91 ? -6.153 -3.809 -1.226 1.00 94.31 91 GLY A C 1
ATOM 739 O O . GLY A 1 91 ? -6.082 -3.732 0.007 1.00 94.31 91 GLY A O 1
ATOM 740 N N . LEU A 1 92 ? -5.412 -4.657 -1.929 1.00 94.31 92 LEU A N 1
ATOM 741 C CA . LEU A 1 92 ? -4.261 -5.392 -1.413 1.00 94.31 92 LEU A CA 1
ATOM 742 C C . LEU A 1 92 ? -2.994 -4.806 -2.018 1.00 94.31 92 LEU A C 1
ATOM 744 O O . LEU A 1 92 ? -2.908 -4.690 -3.237 1.00 94.31 92 LEU A O 1
ATOM 748 N N . SER A 1 93 ? -1.999 -4.528 -1.182 1.00 92.88 93 SER A N 1
ATOM 749 C CA . SER A 1 93 ? -0.698 -4.022 -1.620 1.00 92.88 93 SER A CA 1
ATOM 750 C C . SER A 1 93 ? 0.423 -4.890 -1.065 1.00 92.88 93 SER A C 1
ATOM 752 O O . SER A 1 93 ? 0.489 -5.145 0.141 1.00 92.88 93 SER A O 1
ATOM 754 N N . ALA A 1 94 ? 1.328 -5.323 -1.937 1.00 93.19 94 ALA A N 1
ATOM 755 C CA . ALA A 1 94 ? 2.505 -6.103 -1.576 1.00 93.19 94 ALA A CA 1
ATOM 756 C C . ALA A 1 94 ? 3.723 -5.620 -2.367 1.00 93.19 94 ALA A C 1
ATOM 758 O O . ALA A 1 94 ? 3.622 -5.332 -3.557 1.00 93.19 94 ALA A O 1
ATOM 759 N N . LEU A 1 95 ? 4.871 -5.524 -1.699 1.00 91.56 95 LEU A N 1
ATOM 760 C CA . LEU A 1 95 ? 6.142 -5.189 -2.333 1.00 91.56 95 LEU A CA 1
ATOM 761 C C . LEU A 1 95 ? 6.926 -6.477 -2.554 1.00 91.56 95 LEU A C 1
ATOM 763 O O . LEU A 1 95 ? 7.002 -7.307 -1.654 1.00 91.56 95 LEU A O 1
ATOM 767 N N . PHE A 1 96 ? 7.504 -6.625 -3.735 1.00 91.12 96 PHE A N 1
ATOM 768 C CA . PHE A 1 96 ? 8.336 -7.754 -4.115 1.00 91.12 96 PHE A CA 1
ATOM 769 C C . PHE A 1 96 ? 9.741 -7.264 -4.431 1.00 91.12 96 PHE A C 1
ATOM 771 O O . PHE A 1 96 ? 9.912 -6.214 -5.050 1.00 91.12 96 PHE A O 1
ATOM 778 N N . ASP A 1 97 ? 10.748 -8.010 -4.004 1.00 89.94 97 ASP A N 1
ATOM 779 C CA . ASP A 1 97 ? 12.127 -7.781 -4.405 1.00 89.94 97 ASP A CA 1
ATOM 780 C C . ASP A 1 97 ? 12.353 -8.208 -5.876 1.00 89.94 97 ASP A C 1
ATOM 782 O O . ASP A 1 97 ? 11.493 -8.854 -6.488 1.00 89.94 97 ASP A O 1
ATOM 786 N N . PRO A 1 98 ? 13.503 -7.862 -6.482 1.00 83.94 98 PRO A N 1
ATOM 787 C CA . PRO A 1 98 ? 13.811 -8.255 -7.860 1.00 83.94 98 PRO A CA 1
ATOM 788 C C . PRO A 1 98 ? 13.911 -9.772 -8.089 1.00 83.94 98 PRO A C 1
ATOM 790 O O . PRO A 1 98 ? 13.823 -10.231 -9.226 1.00 83.94 98 PRO A O 1
ATOM 793 N N . GLY A 1 99 ? 14.122 -10.554 -7.0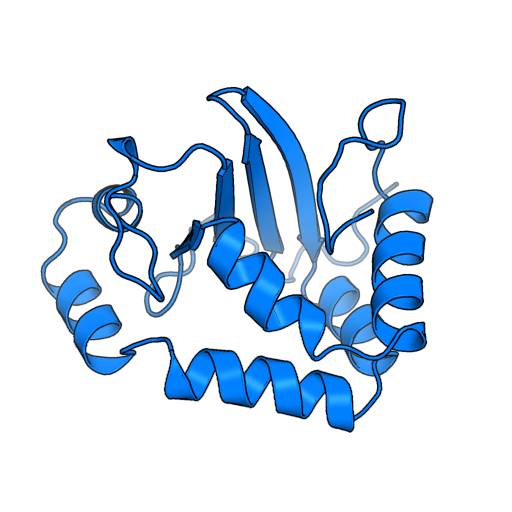28 1.00 84.25 99 GLY A N 1
ATOM 794 C CA . GLY A 1 99 ? 14.129 -12.015 -7.053 1.00 84.25 99 GLY A CA 1
ATOM 795 C C . GLY A 1 99 ? 12.733 -12.640 -6.950 1.00 84.25 99 GLY A C 1
ATOM 796 O O . GLY A 1 99 ? 12.619 -13.862 -7.031 1.00 84.25 99 GLY A O 1
ATOM 797 N N . GLY A 1 100 ? 11.679 -11.831 -6.794 1.00 83.38 100 GLY A N 1
ATOM 798 C CA . GLY A 1 100 ? 10.296 -12.280 -6.636 1.00 83.38 100 GLY A CA 1
ATOM 799 C C . GLY A 1 100 ? 9.914 -12.653 -5.200 1.00 83.38 100 GLY A C 1
ATOM 800 O O . GLY A 1 100 ? 8.820 -13.178 -4.988 1.00 83.38 100 GLY A O 1
ATOM 801 N N . GLY A 1 101 ? 10.779 -12.391 -4.217 1.00 88.00 101 GLY A N 1
ATOM 802 C CA . GLY A 1 101 ? 10.462 -12.545 -2.799 1.00 88.00 101 GLY A CA 1
ATOM 803 C C . GLY A 1 101 ? 9.554 -11.419 -2.310 1.00 88.00 101 GLY A C 1
ATOM 804 O O . GLY A 1 101 ? 9.696 -10.274 -2.732 1.00 88.00 101 GLY A O 1
ATOM 805 N N . VAL A 1 102 ? 8.602 -11.721 -1.423 1.00 88.44 102 VAL A N 1
ATOM 806 C CA . VAL A 1 102 ? 7.783 -10.682 -0.781 1.00 88.44 102 VAL A CA 1
ATOM 807 C C . VAL A 1 102 ? 8.652 -9.933 0.228 1.00 88.44 102 VAL A C 1
ATOM 809 O O . VAL A 1 102 ? 9.270 -10.544 1.095 1.00 88.44 102 VAL A O 1
ATOM 812 N N . VAL A 1 103 ? 8.679 -8.606 0.138 1.00 87.62 103 VAL A N 1
ATOM 813 C CA . VAL A 1 103 ? 9.320 -7.748 1.135 1.00 87.62 103 VAL A CA 1
ATOM 814 C C . VAL A 1 103 ? 8.398 -7.634 2.345 1.00 87.62 103 VAL A C 1
ATOM 816 O O . VAL A 1 103 ? 7.303 -7.070 2.271 1.00 87.62 103 VAL A O 1
ATOM 819 N N . GLU A 1 104 ? 8.864 -8.185 3.459 1.00 82.75 104 GLU A N 1
ATOM 820 C CA . GLU A 1 104 ? 8.144 -8.238 4.728 1.00 82.75 104 GLU A CA 1
ATOM 821 C C . GLU A 1 104 ? 8.417 -6.996 5.610 1.00 82.75 104 GLU A C 1
ATOM 823 O O . GLU A 1 104 ? 9.169 -6.092 5.241 1.00 82.75 104 GLU A O 1
ATOM 828 N N . GLY A 1 105 ? 7.781 -6.912 6.784 1.00 81.19 105 GLY A N 1
ATOM 829 C CA . GLY A 1 105 ? 7.793 -5.721 7.648 1.00 81.19 105 GLY A CA 1
ATOM 830 C C . GLY A 1 105 ? 6.481 -4.927 7.546 1.00 81.19 105 GLY A C 1
ATOM 831 O O . GLY A 1 105 ? 5.448 -5.459 7.956 1.00 81.19 105 GLY A O 1
ATOM 832 N N . PRO A 1 106 ? 6.444 -3.690 7.009 1.00 77.06 106 PRO A N 1
ATOM 833 C CA . PRO A 1 106 ? 5.207 -2.897 6.903 1.00 77.06 106 PRO A CA 1
ATOM 834 C C . PRO A 1 106 ? 4.215 -3.443 5.861 1.00 77.06 106 PRO A C 1
ATOM 836 O O . PRO A 1 106 ? 3.003 -3.256 5.991 1.00 77.06 106 PRO A O 1
ATOM 839 N N . LEU A 1 107 ? 4.712 -4.184 4.870 1.00 85.94 107 LEU A N 1
ATOM 840 C CA . LEU A 1 107 ? 3.936 -4.862 3.833 1.00 85.94 107 LEU A CA 1
ATOM 841 C C . LEU A 1 107 ? 3.974 -6.387 4.026 1.00 85.94 107 LEU A C 1
ATOM 843 O O . LEU A 1 107 ? 4.869 -6.889 4.709 1.00 85.94 107 LEU A O 1
ATOM 847 N N . PRO A 1 108 ? 2.996 -7.127 3.474 1.00 91.44 108 PRO A N 1
ATOM 848 C CA . PRO A 1 108 ? 1.843 -6.652 2.700 1.00 91.44 108 PRO A CA 1
ATOM 849 C C . PRO A 1 108 ? 0.724 -6.049 3.575 1.00 91.44 108 PRO A C 1
ATOM 851 O O . PRO A 1 108 ? 0.736 -6.186 4.804 1.00 91.44 108 PRO A O 1
ATOM 854 N N . LEU A 1 109 ? -0.239 -5.356 2.962 1.00 92.50 109 LEU A N 1
ATOM 855 C CA . LEU A 1 109 ? -1.393 -4.768 3.657 1.00 92.50 109 LEU A CA 1
ATOM 856 C C . LEU A 1 109 ? -2.704 -4.919 2.881 1.00 92.50 109 LEU A C 1
ATOM 858 O O . LEU A 1 109 ? -2.705 -5.058 1.659 1.00 92.50 109 LEU A O 1
ATOM 862 N N . LEU A 1 110 ? -3.807 -4.871 3.627 1.00 94.44 110 LEU A N 1
ATOM 863 C CA . LEU A 1 110 ? -5.164 -4.700 3.123 1.00 94.44 110 LEU A CA 1
ATOM 864 C C . LEU A 1 110 ? -5.674 -3.342 3.600 1.00 94.44 110 LEU A C 1
ATOM 866 O O . LEU A 1 110 ? -5.617 -3.05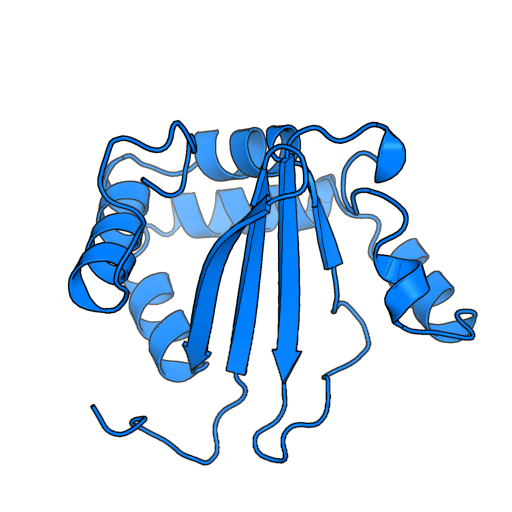2 4.795 1.00 94.44 110 LEU A O 1
ATOM 870 N N . ILE A 1 111 ? -6.213 -2.528 2.697 1.00 95.25 111 ILE A N 1
ATOM 871 C CA . ILE A 1 111 ? -6.888 -1.273 3.042 1.00 95.25 111 ILE A CA 1
ATOM 872 C C . ILE A 1 111 ? -8.286 -1.248 2.420 1.00 95.25 111 ILE A C 1
ATOM 874 O O . ILE A 1 111 ? -8.463 -1.499 1.232 1.00 95.25 111 ILE A O 1
ATOM 878 N N . CYS A 1 112 ? -9.314 -0.996 3.231 1.00 95.69 112 CYS A N 1
ATOM 879 C CA . CYS A 1 112 ? -10.689 -1.004 2.741 1.00 95.69 112 CYS A CA 1
ATOM 880 C C . CYS A 1 112 ? -10.991 0.223 1.872 1.00 95.69 112 CYS A C 1
ATOM 882 O O . CYS A 1 112 ? -10.427 1.302 2.073 1.00 95.69 112 CYS A O 1
ATOM 884 N N . GLN A 1 113 ? -11.942 0.077 0.951 1.00 91.81 113 GLN A N 1
ATOM 885 C CA . GLN A 1 113 ? -12.344 1.139 0.030 1.00 91.81 113 GLN A CA 1
ATOM 886 C C . GLN A 1 113 ? -12.739 2.454 0.739 1.00 91.81 113 GLN A C 1
ATOM 888 O O . GLN A 1 113 ? -12.301 3.509 0.283 1.00 91.81 113 GLN A O 1
ATOM 893 N N . PRO A 1 114 ? -13.465 2.462 1.879 1.00 92.38 114 PRO A N 1
ATOM 894 C CA . PRO A 1 114 ? -13.699 3.696 2.633 1.00 92.38 114 PRO A CA 1
ATOM 895 C C . PRO A 1 114 ? -12.417 4.402 3.099 1.00 92.38 114 PRO A C 1
ATOM 897 O O . PRO A 1 114 ? -12.350 5.629 3.067 1.00 92.38 114 PRO A O 1
ATOM 900 N N . CYS A 1 115 ? -11.394 3.652 3.523 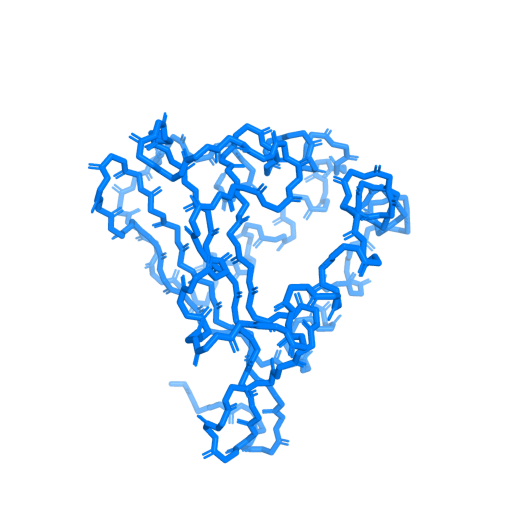1.00 93.62 115 CYS A N 1
ATOM 901 C CA . CYS A 1 115 ? -10.109 4.216 3.945 1.00 93.62 115 CYS A CA 1
ATOM 902 C C . CYS A 1 115 ? -9.308 4.750 2.750 1.00 93.62 115 CYS A C 1
ATOM 904 O O . CYS A 1 115 ? -8.784 5.859 2.831 1.00 93.62 115 CYS A O 1
ATOM 906 N N . ILE A 1 116 ? -9.298 4.031 1.619 1.00 89.81 116 ILE A N 1
ATOM 907 C CA . ILE A 1 116 ? -8.738 4.534 0.349 1.00 89.81 116 ILE A CA 1
ATOM 908 C C . ILE A 1 116 ? -9.441 5.836 -0.057 1.00 89.81 116 ILE A C 1
ATOM 910 O O . ILE A 1 116 ? -8.787 6.811 -0.420 1.00 89.81 116 ILE A O 1
ATOM 914 N N . GLY A 1 117 ? -10.769 5.888 0.061 1.00 87.25 117 GLY A N 1
ATOM 915 C CA . GLY A 1 117 ? -11.562 7.084 -0.206 1.00 87.25 117 GLY A CA 1
ATOM 916 C C . GLY A 1 117 ? -11.150 8.270 0.670 1.00 87.25 117 GLY A C 1
ATOM 917 O O . GLY A 1 117 ? -10.949 9.362 0.150 1.00 87.25 117 GLY A O 1
ATOM 918 N N . ARG A 1 118 ? -10.949 8.069 1.982 1.00 89.50 118 ARG A N 1
ATOM 919 C CA . ARG A 1 118 ? -10.455 9.132 2.883 1.00 89.50 118 ARG A CA 1
ATOM 920 C C . ARG A 1 118 ? -9.055 9.611 2.502 1.00 89.50 118 ARG A C 1
ATOM 922 O O . ARG A 1 118 ? -8.828 10.816 2.447 1.00 89.50 118 ARG A O 1
ATOM 929 N N . MET A 1 119 ? -8.147 8.680 2.211 1.00 87.44 119 MET A N 1
ATOM 930 C CA . MET A 1 119 ? -6.773 8.985 1.804 1.00 87.44 119 MET A CA 1
ATOM 931 C C . MET A 1 119 ? -6.743 9.782 0.491 1.00 87.44 119 MET A C 1
ATOM 933 O O . MET A 1 119 ? -6.066 10.800 0.381 1.00 87.44 119 MET A O 1
ATOM 937 N N . THR A 1 120 ? -7.524 9.357 -0.503 1.00 83.50 120 THR A N 1
ATOM 938 C CA . THR A 1 120 ? -7.564 9.995 -1.827 1.00 83.50 120 THR A CA 1
ATOM 939 C C . THR A 1 120 ? -8.366 11.296 -1.847 1.00 83.50 120 THR A C 1
ATOM 941 O O . THR A 1 120 ? -8.050 12.181 -2.644 1.00 83.50 120 THR A O 1
ATOM 944 N N . ALA A 1 121 ? -9.348 11.471 -0.954 1.00 84.19 121 ALA A N 1
ATOM 945 C CA . ALA A 1 121 ? -10.148 12.694 -0.831 1.00 84.19 121 ALA A CA 1
ATOM 946 C C . ALA A 1 121 ? -9.306 13.941 -0.512 1.00 84.19 121 ALA A C 1
ATOM 948 O O . ALA A 1 121 ? -9.697 15.046 -0.888 1.00 84.19 121 ALA A O 1
ATOM 949 N N . GLN A 1 122 ? -8.148 13.764 0.124 1.00 81.12 122 GLN A N 1
ATOM 950 C CA . GLN A 1 122 ? -7.218 14.851 0.442 1.00 81.12 122 GLN A CA 1
ATOM 951 C C . GLN A 1 122 ? -6.279 15.202 -0.723 1.00 81.12 122 GLN A C 1
ATOM 953 O O . GLN A 1 122 ? -5.645 16.251 -0.718 1.00 81.12 122 GLN A O 1
ATOM 958 N N . LEU A 1 123 ? -6.204 14.356 -1.756 1.00 82.94 123 LEU A N 1
ATOM 959 C CA . LEU A 1 123 ? -5.397 14.634 -2.942 1.00 82.94 123 LEU A CA 1
ATOM 960 C C . LEU A 1 123 ? -6.021 15.753 -3.774 1.00 82.94 123 LEU A C 1
ATOM 962 O O . LEU A 1 123 ? -7.236 15.765 -3.994 1.00 82.94 123 LEU A O 1
ATOM 966 N N . SER A 1 124 ? -5.171 16.623 -4.322 1.00 82.94 124 SER A N 1
ATOM 967 C CA . SER A 1 124 ? -5.599 17.625 -5.299 1.00 82.94 124 SER A CA 1
ATOM 968 C C . SER A 1 124 ? -6.150 16.962 -6.568 1.00 82.94 124 SER A C 1
ATOM 970 O O . SER A 1 124 ? -5.741 15.857 -6.940 1.00 82.94 124 SER A O 1
ATOM 972 N N . GLU A 1 125 ? -7.040 17.653 -7.283 1.00 82.81 125 GLU A N 1
ATOM 973 C CA . GLU A 1 125 ? -7.576 17.167 -8.563 1.00 82.81 125 GLU A CA 1
ATOM 974 C C . GLU A 1 125 ? -6.454 16.863 -9.570 1.00 82.81 125 GLU A C 1
ATOM 976 O O . GLU A 1 125 ? -6.483 15.836 -10.248 1.00 82.81 125 GLU A O 1
ATOM 981 N N . LYS A 1 126 ? -5.411 17.704 -9.594 1.00 82.69 126 LYS A N 1
ATOM 982 C CA . LYS A 1 126 ? -4.218 17.505 -10.425 1.00 82.69 126 LYS A CA 1
ATOM 983 C C . LYS A 1 126 ? -3.484 16.209 -10.067 1.00 82.69 126 LYS A C 1
ATOM 985 O O . LYS A 1 126 ? -3.135 15.452 -10.967 1.00 82.69 126 LYS A O 1
ATOM 990 N N . SER A 1 127 ? -3.271 15.940 -8.779 1.00 81.88 127 SER A N 1
ATOM 991 C CA . SER A 1 127 ? -2.603 14.720 -8.299 1.00 81.88 127 SER A CA 1
ATOM 992 C C . SER A 1 127 ? -3.391 13.460 -8.669 1.00 81.88 127 SER A C 1
ATOM 994 O O . SER A 1 127 ? -2.811 12.491 -9.157 1.00 81.88 127 SER A O 1
ATOM 996 N N . ARG A 1 128 ? -4.725 13.492 -8.535 1.00 80.88 128 ARG A N 1
ATOM 997 C CA . ARG A 1 128 ? -5.592 12.388 -8.986 1.00 80.88 128 ARG A CA 1
ATOM 998 C C . ARG A 1 128 ? -5.525 12.198 -10.500 1.00 80.88 128 ARG A C 1
ATOM 1000 O O . ARG A 1 128 ? -5.431 11.069 -10.964 1.00 80.88 128 ARG A O 1
ATOM 1007 N N . ALA A 1 129 ? -5.525 13.287 -11.270 1.00 82.75 129 ALA A N 1
ATOM 1008 C CA . ALA A 1 129 ? -5.429 13.225 -12.727 1.00 82.75 129 ALA A CA 1
ATOM 1009 C C . ALA A 1 129 ? -4.090 12.645 -13.209 1.00 82.75 129 ALA A C 1
ATOM 1011 O O . ALA A 1 129 ? -4.078 11.875 -14.165 1.00 82.75 129 ALA A O 1
ATOM 1012 N N . VAL A 1 130 ? -2.975 12.974 -12.545 1.00 83.44 130 VAL A N 1
ATOM 1013 C CA . VAL A 1 130 ? -1.660 12.372 -12.829 1.00 83.44 130 VAL A CA 1
ATOM 1014 C C . VAL A 1 130 ? -1.703 10.859 -12.623 1.00 83.44 130 VAL A C 1
ATOM 1016 O O . VAL A 1 130 ? -1.246 10.121 -13.493 1.00 83.44 130 VAL A O 1
ATOM 1019 N N . TRP A 1 131 ? -2.285 10.409 -11.508 1.00 80.19 131 TRP A N 1
ATOM 1020 C CA . TRP A 1 131 ? -2.401 8.988 -11.195 1.00 80.19 131 TRP A CA 1
ATOM 1021 C C . TRP A 1 131 ? -3.302 8.240 -12.184 1.00 80.19 131 TRP A C 1
ATOM 1023 O O . TRP A 1 131 ? -2.893 7.222 -12.736 1.00 80.19 131 TRP A O 1
ATOM 1033 N N . ARG A 1 132 ? -4.490 8.780 -12.480 1.00 80.12 132 ARG A N 1
ATOM 1034 C CA . ARG A 1 132 ? -5.404 8.199 -13.476 1.00 80.12 132 ARG A CA 1
ATOM 1035 C C . ARG A 1 132 ? -4.765 8.086 -14.844 1.00 80.12 132 ARG A C 1
ATOM 1037 O O . ARG A 1 132 ? -4.793 7.021 -15.438 1.00 80.12 132 ARG A O 1
ATOM 1044 N N . LYS A 1 133 ? -4.129 9.163 -15.310 1.00 82.94 133 LYS A N 1
ATOM 1045 C CA . LYS A 1 133 ? -3.457 9.171 -16.607 1.00 82.94 133 LYS A CA 1
ATOM 1046 C C . LYS A 1 133 ? -2.350 8.121 -16.670 1.00 82.94 133 LYS A C 1
ATOM 1048 O O . LYS A 1 133 ? -2.204 7.463 -17.688 1.00 82.94 133 LYS A O 1
ATOM 1053 N N . PHE A 1 134 ? -1.591 7.941 -15.588 1.00 83.06 134 PHE A N 1
ATOM 1054 C CA . PHE A 1 134 ? -0.599 6.872 -15.518 1.00 83.06 134 PHE A CA 1
ATOM 1055 C C . PHE A 1 134 ? -1.249 5.485 -15.620 1.00 83.06 134 PHE A C 1
ATOM 1057 O O . PHE A 1 134 ? -0.745 4.637 -16.351 1.00 83.06 134 PHE A O 1
ATOM 1064 N N . LEU A 1 135 ? -2.372 5.255 -14.932 1.00 80.50 135 LEU A N 1
ATOM 1065 C CA . LEU A 1 135 ? -3.086 3.986 -15.042 1.00 80.50 135 LEU A CA 1
ATOM 1066 C C . LEU A 1 135 ? -3.633 3.752 -16.456 1.00 80.50 135 LEU A C 1
ATOM 1068 O O . LEU A 1 135 ? -3.397 2.687 -17.010 1.00 80.50 135 LEU A O 1
ATOM 1072 N N . GLU A 1 136 ? -4.280 4.748 -17.058 1.00 81.81 136 GLU A N 1
ATOM 1073 C CA . GLU A 1 136 ? -4.823 4.692 -18.423 1.00 81.81 136 GLU A CA 1
ATOM 1074 C C . GLU A 1 136 ? -3.740 4.469 -19.488 1.00 81.81 136 GLU A C 1
ATOM 1076 O O . GLU A 1 136 ? -3.940 3.701 -20.427 1.00 81.81 136 GLU A O 1
ATOM 1081 N N . ASP A 1 137 ? -2.588 5.132 -19.351 1.00 83.00 137 ASP A N 1
ATOM 1082 C CA . ASP A 1 137 ? -1.499 5.050 -20.327 1.00 83.00 137 ASP A CA 1
ATOM 1083 C C . ASP A 1 137 ? -0.756 3.692 -20.254 1.00 83.00 137 ASP A C 1
ATOM 1085 O O . ASP A 1 137 ? -0.101 3.301 -21.226 1.00 83.00 137 ASP A O 1
ATOM 1089 N N . HIS A 1 138 ? -0.825 2.973 -19.121 1.00 81.00 138 HIS A N 1
ATOM 1090 C CA . HIS A 1 138 ? 0.015 1.792 -18.863 1.00 81.00 138 HIS A CA 1
ATOM 1091 C C . HIS A 1 138 ? -0.722 0.492 -18.520 1.00 81.00 138 HIS A C 1
ATOM 1093 O O . HIS A 1 138 ? -0.118 -0.576 -18.652 1.00 81.00 138 HIS A O 1
ATOM 1099 N N . PHE A 1 139 ? -1.986 0.546 -18.101 1.00 80.00 139 PHE A N 1
ATOM 1100 C CA . PHE A 1 139 ? -2.760 -0.625 -17.698 1.00 80.00 139 PHE A CA 1
ATOM 1101 C C . PHE A 1 139 ? -4.139 -0.623 -18.355 1.00 80.00 139 PHE A C 1
ATOM 1103 O O . PHE A 1 139 ? -4.855 0.375 -18.376 1.00 80.00 139 PHE A O 1
ATOM 1110 N N . GLU A 1 140 ? -4.534 -1.782 -18.873 1.00 67.44 140 GLU A N 1
ATOM 1111 C CA . GLU A 1 140 ? -5.880 -1.989 -19.394 1.00 67.44 140 GLU A CA 1
ATOM 1112 C C . GLU A 1 140 ? -6.839 -2.140 -18.204 1.00 67.44 140 GLU A C 1
ATOM 1114 O O . GLU A 1 140 ? -6.926 -3.197 -17.579 1.00 67.44 140 GLU A O 1
ATOM 1119 N N . GLY A 1 141 ? -7.511 -1.047 -17.836 1.00 58.03 141 GLY A N 1
ATOM 1120 C CA . GLY A 1 141 ? -8.595 -1.078 -16.857 1.00 58.03 141 GLY A CA 1
ATOM 1121 C C . GLY A 1 141 ? -9.848 -1.764 -17.419 1.00 58.03 141 GLY A C 1
ATOM 1122 O O . GLY A 1 141 ? -10.004 -1.870 -18.641 1.00 58.03 141 GLY A O 1
ATOM 1123 N N . PRO A 1 142 ? -10.775 -2.226 -16.561 1.00 54.72 142 PRO A N 1
ATOM 1124 C CA . PRO A 1 142 ? -12.050 -2.750 -17.032 1.00 54.72 142 PRO A CA 1
ATOM 1125 C C . PRO A 1 142 ? -12.802 -1.681 -17.852 1.00 54.72 142 PRO A C 1
ATOM 1127 O O . PRO A 1 142 ? -12.735 -0.494 -17.527 1.00 54.72 142 PRO A O 1
ATOM 1130 N N . PRO A 1 143 ? -13.527 -2.066 -18.919 1.00 43.56 143 PRO A N 1
ATOM 1131 C CA . PRO A 1 143 ? -14.249 -1.112 -19.751 1.00 43.56 143 PRO A CA 1
ATOM 1132 C C . PRO A 1 143 ? -15.402 -0.467 -18.966 1.00 43.56 143 PRO A C 1
ATOM 1134 O O . PRO A 1 143 ? -16.405 -1.117 -18.679 1.00 43.56 143 PRO A O 1
ATOM 1137 N N . GLY A 1 144 ? -15.275 0.827 -18.661 1.00 50.00 144 GLY A N 1
ATOM 1138 C CA . GLY A 1 144 ? -16.334 1.663 -18.087 1.00 50.00 144 GLY A CA 1
ATOM 1139 C C . GLY A 1 144 ? -15.990 2.290 -16.734 1.00 50.00 144 GLY A C 1
ATOM 1140 O O . GLY A 1 144 ? -15.052 1.881 -16.058 1.00 50.00 144 GLY A O 1
ATOM 1141 N N . ASP A 1 145 ? -16.788 3.295 -16.364 1.00 51.00 145 ASP A N 1
ATOM 1142 C CA . ASP A 1 145 ? -16.751 4.056 -15.109 1.00 51.00 145 ASP A CA 1
ATOM 1143 C C . ASP A 1 145 ? -17.000 3.107 -13.918 1.00 51.00 145 ASP A C 1
ATOM 1145 O O . ASP A 1 145 ? -18.124 2.931 -13.446 1.00 51.00 145 ASP A O 1
ATOM 1149 N N . SER A 1 146 ? -15.961 2.375 -13.505 1.00 46.84 146 SER A N 1
ATOM 1150 C CA . SER A 1 146 ? -16.055 1.193 -12.630 1.00 46.84 146 SER A CA 1
ATOM 1151 C C . SER A 1 146 ? -16.434 1.504 -11.174 1.00 46.84 146 SER A C 1
ATOM 1153 O O . SER A 1 146 ? -16.376 0.631 -10.308 1.00 46.84 146 SER A O 1
ATOM 1155 N N . GLY A 1 147 ? -16.864 2.735 -10.882 1.00 43.09 147 GLY A N 1
ATOM 1156 C CA . GLY A 1 147 ? -17.372 3.113 -9.566 1.00 43.09 147 GLY A CA 1
ATOM 1157 C C . GLY A 1 147 ? -16.319 3.025 -8.461 1.00 43.09 147 GLY A C 1
ATOM 1158 O O . GLY A 1 147 ? -16.683 2.873 -7.295 1.00 43.09 147 GLY A O 1
ATOM 1159 N N . LEU A 1 148 ? -15.032 3.110 -8.814 1.00 46.28 148 LEU A N 1
ATOM 1160 C CA . LEU A 1 148 ? -13.911 3.179 -7.881 1.00 46.28 148 LEU A CA 1
ATOM 1161 C C . LEU A 1 148 ? -13.547 4.650 -7.620 1.00 46.28 148 LEU A C 1
ATOM 1163 O O . LEU A 1 148 ? -12.701 5.204 -8.327 1.00 46.28 148 LEU A O 1
ATOM 1167 N N . PRO A 1 149 ? -14.150 5.319 -6.616 1.00 44.19 149 PRO A N 1
ATOM 1168 C CA . PRO A 1 149 ? -13.737 6.665 -6.250 1.00 44.19 149 PRO A CA 1
ATOM 1169 C C . PRO A 1 149 ? -12.265 6.655 -5.819 1.00 44.19 149 PRO A C 1
ATOM 1171 O O . PRO A 1 149 ? -11.913 6.042 -4.813 1.00 44.19 149 PRO A O 1
ATOM 1174 N N . GLY A 1 150 ? -11.418 7.352 -6.582 1.00 47.22 150 GLY A N 1
ATOM 1175 C CA . GLY A 1 150 ? -10.014 7.604 -6.238 1.00 47.22 150 GLY A CA 1
ATOM 1176 C C . GLY A 1 150 ? -8.969 6.909 -7.116 1.00 47.22 150 GLY A C 1
ATOM 1177 O O . GLY A 1 150 ? -7.793 7.234 -6.971 1.00 47.22 150 GLY A O 1
ATOM 1178 N N . LEU A 1 151 ? -9.366 6.017 -8.032 1.00 46.41 151 LEU A N 1
ATOM 1179 C CA . LEU A 1 151 ? -8.447 5.344 -8.970 1.00 46.41 151 LEU A CA 1
ATOM 1180 C C . LEU A 1 151 ? -8.899 5.405 -10.443 1.00 46.41 151 LEU A C 1
ATOM 1182 O O . LEU A 1 151 ? -8.072 5.176 -11.322 1.00 46.41 151 LEU A O 1
ATOM 1186 N N . MET A 1 152 ? -10.150 5.799 -10.705 1.00 38.06 152 MET A N 1
ATOM 1187 C CA . MET A 1 152 ? -10.662 6.257 -12.007 1.00 38.06 152 MET A CA 1
ATOM 1188 C C . MET A 1 152 ? -11.376 7.603 -11.860 1.00 38.06 152 MET A C 1
ATOM 1190 O O . MET A 1 152 ? -11.617 8.032 -10.705 1.00 38.06 152 MET A O 1
#

Radius of gyration: 15.47 Å; chains: 1; bounding box: 34×37×40 Å

pLDDT: mean 82.93, std 13.63, range [38.06, 96.25]

Foldseek 3Di:
DDDPDLFFKKKWKFKAAQRDGQDIDIDGPVRVVVLVVQFDPQLVVLLVCLCVPQAPLVVQQVCLVVPPDLCVQQQAARRPRHGPVPARIKMWIWMAGSVRHTDDRNDTHIHGLVSLLSSQVSGDPSSLVSQQVSCVVPHDGDPDPPVRPRRD